Protein AF-A0A7S0RE75-F1 (afdb_monomer)

Organism: NCBI:txid1034604

Solvent-accessible surface area (backbone atoms only — not comparable to full-atom values): 7573 Å² total; per-residue (Å²): 109,71,69,57,51,54,53,49,60,73,70,51,58,96,34,49,44,81,40,66,65,45,18,66,91,43,74,19,89,44,65,38,53,31,35,32,39,76,61,67,73,78,64,96,68,91,67,86,72,71,51,16,39,35,36,39,79,38,54,66,70,59,58,54,71,58,62,54,46,28,68,34,86,86,22,48,43,51,60,45,67,53,72,39,38,35,42,42,29,40,26,58,66,92,65,56,77,72,81,80,64,81,44,72,90,56,89,53,44,46,35,40,37,29,35,34,81,93,69,74,44,67,52,77,46,70,64,54,72,119

Secondary structure (DSSP, 8-state):
-HHHHHHHHHHS-TT-EEEEEESGGGT-SS-EEEEEE--S---SS-S----EEEEEEEETTTTHHHHHHHTSTTSTTTTS-EEEEEEEEEE-TTT-PPS-----S-SSEEEEEEEEGGGTEEEEEEPPP-

Mean predicted aligned error: 7.27 Å

Structure (mmCIF, N/CA/C/O backbone):
data_AF-A0A7S0RE75-F1
#
_entry.id   AF-A0A7S0RE75-F1
#
loop_
_atom_site.group_PDB
_atom_site.id
_atom_site.type_symbol
_atom_site.label_atom_id
_atom_site.label_alt_id
_atom_site.label_comp_id
_atom_site.label_asym_id
_atom_site.label_entity_id
_atom_site.label_seq_id
_atom_site.pdbx_PDB_ins_code
_atom_site.Cartn_x
_atom_site.Cartn_y
_atom_site.Cartn_z
_atom_site.occupancy
_atom_site.B_iso_or_equiv
_atom_site.auth_seq_id
_atom_site.auth_comp_id
_atom_site.auth_asym_id
_atom_site.auth_atom_id
_atom_site.pdbx_PDB_model_num
ATOM 1 N N . GLN A 1 1 ? 9.877 1.867 1.442 1.00 81.00 1 GLN A N 1
ATOM 2 C CA . GLN A 1 1 ? 9.012 2.100 2.621 1.00 81.00 1 GLN A CA 1
ATOM 3 C C . GLN A 1 1 ? 9.141 3.521 3.193 1.00 81.00 1 GLN A C 1
ATOM 5 O O . GLN A 1 1 ? 8.146 4.230 3.178 1.00 81.00 1 GLN A O 1
ATOM 10 N N . MET A 1 2 ? 10.322 4.007 3.615 1.00 88.62 2 MET A N 1
ATOM 11 C CA . MET A 1 2 ? 10.452 5.344 4.250 1.00 88.62 2 MET A CA 1
ATOM 12 C C . MET A 1 2 ? 10.002 6.535 3.377 1.00 88.62 2 MET A C 1
ATOM 14 O O . MET A 1 2 ? 9.344 7.448 3.867 1.00 88.62 2 MET A O 1
ATOM 18 N N . GLU A 1 3 ? 10.308 6.532 2.078 1.00 89.94 3 GLU A N 1
ATOM 19 C CA . GLU A 1 3 ? 9.883 7.625 1.183 1.00 89.94 3 GLU A CA 1
ATOM 20 C C . GLU A 1 3 ? 8.373 7.623 0.920 1.00 89.94 3 GLU A C 1
ATOM 22 O O . GLU A 1 3 ? 7.763 8.685 0.790 1.00 89.94 3 GLU A O 1
ATOM 27 N N . TRP A 1 4 ? 7.745 6.444 0.934 1.00 91.94 4 TRP A N 1
ATOM 28 C CA . TRP A 1 4 ? 6.289 6.345 0.878 1.00 91.94 4 TRP A CA 1
ATOM 29 C C . TRP A 1 4 ? 5.665 6.954 2.137 1.00 91.94 4 TRP A C 1
ATOM 31 O O . TRP A 1 4 ? 4.766 7.779 2.019 1.00 91.94 4 TRP A O 1
ATOM 41 N N . TYR A 1 5 ? 6.203 6.639 3.323 1.00 92.00 5 TYR A N 1
ATOM 42 C CA . TYR A 1 5 ? 5.748 7.224 4.588 1.00 92.00 5 TYR A CA 1
ATOM 43 C C . TYR A 1 5 ? 5.824 8.754 4.567 1.00 92.00 5 TYR A C 1
ATOM 45 O O . TYR A 1 5 ? 4.835 9.416 4.870 1.00 92.00 5 TYR A O 1
ATOM 53 N N . LYS A 1 6 ? 6.968 9.327 4.166 1.00 92.12 6 LYS A N 1
ATOM 54 C CA . LYS A 1 6 ? 7.139 10.788 4.071 1.00 92.12 6 LYS A CA 1
ATOM 55 C C . LYS A 1 6 ? 6.145 11.414 3.094 1.00 92.12 6 LYS A C 1
ATOM 57 O O . LYS A 1 6 ? 5.532 12.429 3.413 1.00 92.12 6 LYS A O 1
ATOM 62 N N . SER A 1 7 ? 5.967 10.790 1.931 1.00 90.62 7 SER A N 1
ATOM 63 C CA . SER A 1 7 ? 5.033 11.262 0.906 1.00 90.62 7 SER A CA 1
ATOM 64 C C . SER A 1 7 ? 3.591 11.229 1.414 1.00 90.62 7 SER A C 1
ATOM 66 O O . SER A 1 7 ? 2.894 12.238 1.346 1.00 90.62 7 SER A O 1
ATOM 68 N N . ALA A 1 8 ? 3.165 10.111 2.007 1.00 90.75 8 ALA A N 1
ATOM 69 C CA . ALA A 1 8 ? 1.840 9.969 2.601 1.00 90.75 8 ALA A CA 1
ATOM 70 C C . ALA A 1 8 ? 1.624 10.976 3.741 1.00 90.75 8 ALA A C 1
ATOM 72 O O . ALA A 1 8 ? 0.627 11.692 3.745 1.00 90.75 8 ALA A O 1
ATOM 73 N N . ALA A 1 9 ? 2.583 11.107 4.660 1.00 89.94 9 ALA A N 1
ATOM 74 C CA . ALA A 1 9 ? 2.509 12.051 5.773 1.00 89.94 9 ALA A CA 1
ATOM 75 C C . ALA A 1 9 ? 2.427 13.515 5.309 1.00 89.94 9 ALA A C 1
ATOM 77 O O . ALA A 1 9 ? 1.781 14.320 5.969 1.00 89.94 9 ALA A O 1
ATOM 78 N N . SER A 1 10 ? 3.046 13.862 4.173 1.00 90.56 10 SER A N 1
ATOM 79 C CA . SER A 1 10 ? 2.957 15.212 3.598 1.00 90.56 10 SER A CA 1
ATOM 80 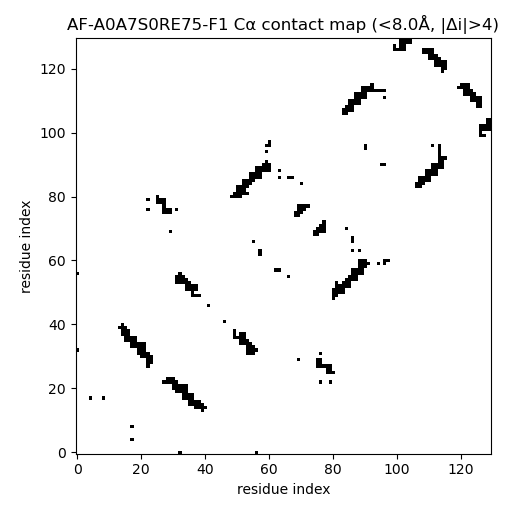C C . SER A 1 10 ? 1.592 15.535 2.982 1.00 90.56 10 SER A C 1
ATOM 82 O O . SER A 1 10 ? 1.246 16.706 2.837 1.00 90.56 10 SER A O 1
ATOM 84 N N . PHE A 1 11 ? 0.827 14.507 2.607 1.00 88.69 11 PHE A N 1
ATOM 85 C CA . PHE A 1 11 ? -0.457 14.651 1.925 1.00 88.69 11 PHE A CA 1
ATOM 86 C C . PHE A 1 11 ? -1.652 14.508 2.872 1.00 88.69 11 PHE A C 1
ATOM 88 O O . PHE A 1 11 ? -2.687 15.148 2.682 1.00 88.69 11 PHE A O 1
ATOM 95 N N . LEU A 1 12 ? -1.531 13.648 3.882 1.00 85.44 12 LEU A N 1
ATOM 96 C CA . LEU A 1 12 ? -2.611 13.385 4.820 1.00 85.44 12 LEU A CA 1
ATOM 97 C C . LEU A 1 12 ? -2.879 14.600 5.721 1.00 85.44 12 LEU A C 1
ATOM 99 O O . LEU A 1 12 ? -1.971 15.304 6.157 1.00 85.44 12 LEU A O 1
ATOM 103 N N . HIS A 1 13 ? -4.159 14.839 6.005 1.00 73.06 13 HIS A N 1
ATOM 104 C CA . HIS A 1 13 ? -4.612 15.930 6.870 1.00 73.06 13 HIS A CA 1
ATOM 105 C C . HIS A 1 13 ? -4.064 15.781 8.302 1.00 73.06 13 HIS A C 1
ATOM 107 O O . HIS A 1 13 ? -3.764 14.672 8.742 1.00 73.06 13 HIS A O 1
ATOM 113 N N . THR A 1 14 ? -4.024 16.876 9.070 1.00 67.50 14 THR A N 1
ATOM 114 C CA . THR A 1 14 ? -3.452 16.951 10.435 1.00 67.50 14 THR A CA 1
ATOM 115 C C . THR A 1 14 ? -4.033 15.965 11.457 1.00 67.50 14 THR A C 1
ATOM 117 O O . THR A 1 14 ? -3.437 15.771 12.511 1.00 67.50 14 THR A O 1
ATOM 120 N N . GLY A 1 15 ? -5.169 15.330 11.162 1.00 74.56 15 GLY A N 1
ATOM 121 C CA . GLY A 1 15 ? -5.795 14.322 12.016 1.00 74.56 15 GLY A CA 1
ATOM 122 C C . GLY A 1 15 ? -5.479 12.865 11.669 1.00 74.56 15 GLY A C 1
ATOM 123 O O . GLY A 1 15 ? -5.897 11.974 12.401 1.00 74.56 15 GLY A O 1
ATOM 124 N N . ALA A 1 16 ? -4.777 12.584 10.571 1.00 84.94 16 ALA A N 1
ATOM 125 C CA . ALA A 1 16 ? -4.439 11.210 10.218 1.00 84.94 16 ALA A CA 1
ATOM 126 C C . ALA A 1 16 ? -3.181 10.735 10.959 1.00 84.94 16 ALA A C 1
ATOM 128 O O . ALA A 1 16 ? -2.235 11.497 11.163 1.00 84.94 16 ALA A O 1
ATOM 129 N N . ARG A 1 17 ? -3.132 9.450 11.320 1.00 88.06 17 ARG A N 1
ATOM 130 C CA . ARG A 1 17 ? -1.949 8.823 11.932 1.00 88.06 17 ARG A CA 1
ATOM 131 C C . ARG A 1 17 ? -1.518 7.624 11.112 1.00 88.06 17 ARG A C 1
ATOM 133 O O . ARG A 1 17 ? -2.315 6.714 10.912 1.00 88.06 17 ARG A O 1
ATOM 140 N N . ILE A 1 18 ? -0.260 7.607 10.682 1.00 90.56 18 ILE A N 1
ATOM 141 C CA . ILE A 1 18 ? 0.339 6.464 9.991 1.00 90.56 18 ILE A CA 1
ATOM 142 C C . ILE A 1 18 ? 1.099 5.625 11.019 1.00 90.56 18 ILE A C 1
ATOM 144 O O . ILE A 1 18 ? 2.015 6.123 11.672 1.00 90.56 18 ILE A O 1
ATOM 148 N N . ALA A 1 19 ? 0.732 4.356 11.146 1.00 90.25 19 ALA A N 1
ATOM 149 C CA . ALA A 1 19 ? 1.391 3.381 11.998 1.00 90.25 19 ALA A CA 1
ATOM 150 C C . ALA A 1 19 ? 2.089 2.326 11.118 1.00 90.25 19 ALA A C 1
ATOM 152 O O . ALA A 1 19 ? 1.397 1.566 10.434 1.00 90.25 19 ALA A O 1
ATOM 153 N N . PRO A 1 20 ? 3.433 2.293 11.089 1.00 91.50 20 PRO A N 1
ATOM 154 C CA . PRO A 1 20 ? 4.171 1.272 10.357 1.00 91.50 20 PRO A CA 1
ATOM 155 C C . PRO A 1 20 ? 4.178 -0.070 11.102 1.00 91.50 20 PRO A C 1
ATOM 157 O O . PRO A 1 20 ? 4.085 -0.096 12.331 1.00 91.50 20 PRO A O 1
ATOM 160 N N . ASP A 1 21 ? 4.336 -1.167 10.359 1.00 88.06 21 ASP A N 1
ATOM 161 C CA . ASP A 1 21 ? 4.587 -2.520 10.883 1.00 88.06 21 ASP A CA 1
ATOM 162 C C . ASP A 1 21 ? 3.555 -3.020 11.907 1.00 88.06 21 ASP A C 1
ATOM 164 O O . ASP A 1 21 ? 3.878 -3.714 12.882 1.00 88.06 21 ASP A O 1
ATOM 168 N N . VAL A 1 22 ? 2.283 -2.675 11.705 1.00 82.81 22 VAL A N 1
ATOM 169 C CA . VAL A 1 22 ? 1.224 -3.061 1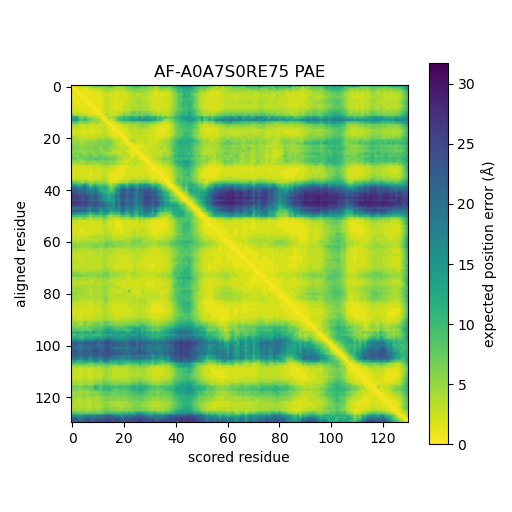2.638 1.00 82.81 22 VAL A CA 1
ATOM 170 C C . VAL A 1 22 ? 0.577 -4.385 12.250 1.00 82.81 22 VAL A C 1
ATOM 172 O O . VAL A 1 22 ? 0.337 -4.706 11.091 1.00 82.81 22 VAL A O 1
ATOM 175 N N . GLY A 1 23 ? 0.277 -5.186 13.260 1.00 82.06 23 GLY A N 1
ATOM 176 C CA . GLY A 1 23 ? -0.392 -6.470 13.084 1.00 82.06 23 GLY A CA 1
ATOM 177 C C . GLY A 1 23 ? -0.606 -7.140 14.425 1.00 82.06 23 GLY A C 1
ATOM 178 O O . GLY A 1 23 ? -1.744 -7.331 14.843 1.00 82.06 23 GLY A O 1
ATOM 179 N N . ALA A 1 24 ? 0.478 -7.322 15.181 1.00 83.81 24 ALA A N 1
ATOM 180 C CA . ALA A 1 24 ? 0.425 -7.867 16.538 1.00 83.81 24 ALA A CA 1
ATOM 181 C C . ALA A 1 24 ? -0.481 -7.050 17.482 1.00 83.81 24 ALA A C 1
ATOM 183 O O . ALA A 1 24 ? -1.206 -7.626 18.287 1.00 83.81 24 ALA A O 1
ATOM 184 N N . VAL A 1 25 ? -0.500 -5.717 17.337 1.00 81.94 25 VAL A N 1
ATOM 185 C CA . VAL A 1 25 ? -1.378 -4.810 18.109 1.00 81.94 25 VAL A CA 1
ATOM 186 C C . VAL A 1 25 ? -2.866 -5.117 17.889 1.00 81.94 25 VAL A C 1
ATOM 188 O O . VAL A 1 25 ? -3.678 -4.917 18.784 1.00 81.94 25 VAL A O 1
ATOM 191 N N . PHE A 1 26 ? -3.217 -5.652 16.720 1.00 82.19 26 PHE A N 1
ATOM 192 C CA . PHE A 1 26 ? -4.577 -6.034 16.343 1.00 82.19 26 PHE A CA 1
ATOM 193 C C . PHE A 1 26 ? -4.795 -7.558 16.380 1.00 82.19 26 PHE A C 1
ATOM 195 O O . PHE A 1 26 ? -5.729 -8.070 15.766 1.00 82.19 26 PHE A O 1
ATOM 202 N N . GLY A 1 27 ? -3.900 -8.312 17.028 1.00 82.00 27 GLY A N 1
ATOM 203 C CA . GLY A 1 27 ? -3.974 -9.776 17.084 1.00 82.00 27 GLY A CA 1
ATOM 204 C C . GLY A 1 27 ? -3.783 -10.485 15.736 1.00 82.00 27 GLY A C 1
ATOM 205 O O . GLY A 1 27 ? -4.087 -11.670 15.629 1.00 82.00 27 GLY A O 1
ATOM 206 N N . SER A 1 28 ? -3.2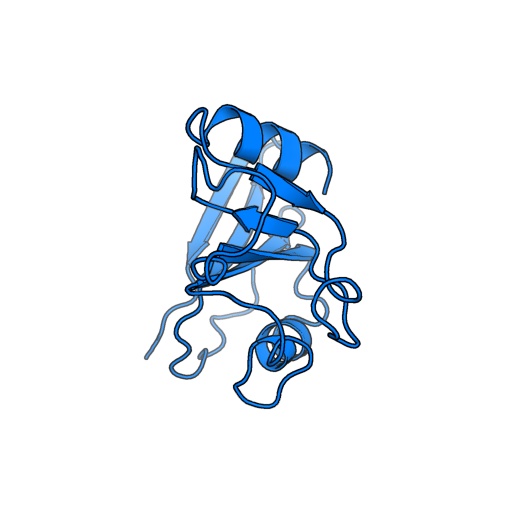90 -9.782 14.712 1.00 86.19 28 SER A N 1
ATOM 207 C CA . SER A 1 28 ? -2.955 -10.361 13.410 1.00 86.19 28 SER A CA 1
ATOM 208 C C . SER A 1 28 ? -1.613 -11.091 13.478 1.00 86.19 28 SER A C 1
ATOM 210 O O . SER A 1 28 ? -0.680 -10.661 14.161 1.00 86.19 28 SER A O 1
ATOM 212 N N . SER A 1 29 ? -1.515 -12.203 12.744 1.00 85.94 29 SER A N 1
ATOM 213 C CA . SER A 1 29 ? -0.273 -12.974 12.584 1.00 85.94 29 SER A CA 1
ATOM 214 C C . SER A 1 29 ? 0.653 -12.411 11.500 1.00 85.94 29 SER A C 1
ATOM 216 O O . SER A 1 29 ? 1.815 -12.810 11.418 1.00 85.94 29 SER A O 1
ATOM 218 N N . GLY A 1 30 ? 0.156 -11.494 10.664 1.00 85.94 30 GLY A N 1
ATOM 219 C CA . GLY A 1 30 ? 0.952 -10.763 9.682 1.00 85.94 30 GLY A CA 1
ATOM 220 C C . GLY A 1 30 ? 1.375 -9.385 10.193 1.00 85.94 30 GLY A C 1
ATOM 221 O O . GLY A 1 30 ? 0.956 -8.946 11.262 1.00 85.94 30 GLY A O 1
ATOM 222 N N . ARG A 1 31 ? 2.193 -8.685 9.406 1.00 89.56 31 ARG A N 1
ATOM 223 C CA . ARG A 1 31 ? 2.547 -7.278 9.626 1.00 89.56 31 ARG A CA 1
ATOM 224 C C . ARG A 1 31 ? 2.223 -6.520 8.356 1.00 89.56 31 ARG A C 1
ATOM 226 O O . ARG A 1 31 ? 2.828 -6.816 7.333 1.00 89.56 31 ARG A O 1
ATOM 233 N N . VAL A 1 32 ? 1.271 -5.597 8.437 1.00 92.44 32 VAL A N 1
ATOM 234 C CA . VAL A 1 32 ? 1.029 -4.678 7.329 1.00 92.44 32 VAL A CA 1
ATOM 235 C C . VAL A 1 32 ? 2.121 -3.617 7.337 1.00 92.44 32 VAL A C 1
ATOM 237 O O . VAL A 1 32 ? 2.493 -3.138 8.412 1.00 92.44 32 VAL A O 1
ATOM 240 N N . ASP A 1 33 ? 2.595 -3.219 6.160 1.00 94.75 33 ASP A N 1
ATOM 241 C CA . ASP A 1 33 ? 3.606 -2.165 6.055 1.00 94.75 33 ASP A CA 1
ATOM 242 C C . ASP A 1 33 ? 3.123 -0.861 6.696 1.00 94.75 33 ASP A C 1
ATOM 244 O O . ASP A 1 33 ? 3.851 -0.251 7.479 1.00 94.75 33 ASP A O 1
ATOM 248 N N . PHE A 1 34 ? 1.883 -0.447 6.404 1.00 94.69 34 PHE A N 1
ATOM 249 C CA . PHE A 1 34 ? 1.283 0.743 7.002 1.00 94.69 34 PHE A CA 1
ATOM 250 C C . PHE A 1 34 ? -0.207 0.575 7.277 1.00 94.69 34 PHE A C 1
ATOM 252 O O . PHE A 1 34 ? -0.975 0.120 6.432 1.00 94.69 34 PHE A O 1
ATOM 259 N N . TRP A 1 35 ? -0.637 1.041 8.444 1.00 93.25 35 TRP A N 1
ATOM 260 C CA . TRP A 1 35 ? -2.040 1.275 8.757 1.00 93.25 35 TRP A CA 1
ATOM 261 C C . TRP A 1 35 ? -2.259 2.756 9.043 1.00 93.25 35 TRP A C 1
ATOM 263 O O . TRP A 1 35 ? -1.463 3.390 9.733 1.00 93.25 35 TRP A O 1
ATOM 273 N N . ILE A 1 36 ? -3.333 3.317 8.508 1.00 91.00 36 ILE A N 1
ATOM 274 C CA . ILE A 1 36 ? -3.640 4.739 8.581 1.00 91.00 36 ILE A CA 1
ATOM 275 C C . ILE A 1 36 ? -4.949 4.909 9.343 1.00 91.00 36 ILE A C 1
ATOM 277 O O . ILE A 1 36 ? -6.014 4.527 8.855 1.00 91.00 36 ILE A O 1
ATOM 281 N N . SER A 1 37 ? -4.875 5.531 10.518 1.00 87.69 37 SER A N 1
ATOM 282 C CA . SER A 1 37 ? -6.060 6.054 11.196 1.00 87.69 37 SER A CA 1
ATOM 283 C C . SER A 1 37 ? -6.468 7.367 10.548 1.00 87.69 37 SER A C 1
ATOM 285 O O . SER A 1 37 ? -5.625 8.245 10.366 1.00 87.69 37 SER A O 1
ATOM 287 N N . LEU A 1 38 ? -7.757 7.526 10.251 1.00 78.62 38 LEU A N 1
ATOM 288 C CA . LEU A 1 38 ? -8.320 8.762 9.699 1.00 78.62 38 LEU A CA 1
ATOM 289 C C . LEU A 1 38 ? -9.004 9.642 10.753 1.00 78.62 38 LEU A C 1
ATOM 291 O O . LEU A 1 38 ? -9.648 10.626 10.393 1.00 78.62 38 LEU A O 1
ATOM 295 N N . GLN A 1 39 ? -8.910 9.293 12.039 1.00 72.06 39 GLN A N 1
ATOM 296 C CA . GLN A 1 39 ? -9.580 10.039 13.101 1.00 72.06 39 GLN A CA 1
ATOM 297 C C . GLN A 1 39 ? -8.649 11.045 13.792 1.00 72.06 39 GLN A C 1
ATOM 299 O O . GLN A 1 39 ? -7.661 10.622 14.398 1.00 72.06 39 GLN A O 1
ATOM 304 N N . PRO A 1 40 ? -9.006 12.345 13.788 1.00 56.66 40 PRO A N 1
ATOM 305 C CA . PRO A 1 40 ? -8.224 13.389 14.443 1.00 56.66 40 PRO A CA 1
ATOM 306 C C . PRO A 1 40 ? -8.141 13.246 15.968 1.00 56.66 40 PRO A C 1
ATOM 308 O O . PRO A 1 40 ? -7.088 13.514 16.542 1.00 56.66 40 PRO A O 1
ATOM 311 N N . GLU A 1 41 ? -9.227 12.820 16.628 1.00 53.31 41 GLU A N 1
ATOM 312 C CA . GLU A 1 41 ? -9.410 13.011 18.078 1.00 53.31 41 GLU A CA 1
ATOM 313 C C . GLU A 1 41 ? -10.217 11.892 18.758 1.00 53.31 41 GLU A C 1
ATOM 315 O O . GLU A 1 41 ? -11.124 12.144 19.548 1.00 53.31 41 GLU A O 1
ATOM 320 N N . ALA A 1 4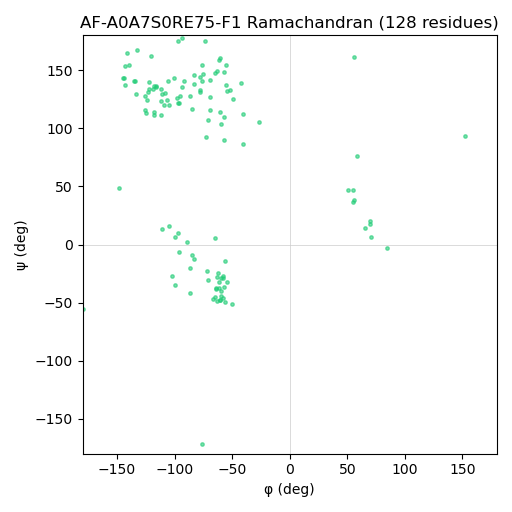2 ? -9.881 10.625 18.502 1.00 51.09 42 ALA A N 1
ATOM 321 C CA . ALA A 1 42 ? -10.164 9.618 19.521 1.00 51.09 42 ALA A CA 1
ATOM 322 C C . ALA A 1 42 ? -9.149 9.840 20.650 1.00 51.09 42 ALA A C 1
ATOM 324 O O . ALA A 1 42 ? -8.007 9.373 20.574 1.00 51.09 42 ALA A O 1
ATOM 325 N N . GLU A 1 43 ? -9.538 10.635 21.652 1.00 46.03 43 GLU A N 1
ATOM 326 C CA . GLU A 1 43 ? -8.857 10.670 22.943 1.00 46.03 43 GLU A CA 1
ATOM 327 C C . GLU A 1 43 ? -8.533 9.238 23.370 1.00 46.03 43 GLU A C 1
ATOM 329 O O . GLU A 1 43 ? -9.307 8.303 23.156 1.00 46.03 43 GLU A O 1
ATOM 334 N N . ALA A 1 44 ? -7.332 9.066 23.914 1.00 51.28 44 ALA A N 1
ATOM 335 C CA . ALA A 1 44 ? -6.787 7.787 24.323 1.00 51.28 44 ALA A CA 1
ATOM 336 C C . ALA A 1 44 ? -7.710 7.095 25.341 1.00 51.28 44 ALA A C 1
ATOM 338 O O . ALA A 1 44 ? -7.575 7.283 26.546 1.00 51.28 44 ALA A O 1
ATOM 339 N N . GLY A 1 45 ? -8.648 6.288 24.851 1.00 49.41 45 GLY A N 1
ATOM 340 C CA . GLY A 1 45 ? -9.573 5.546 25.693 1.00 49.41 45 GLY A CA 1
ATOM 341 C C . GLY A 1 45 ? -10.898 5.251 25.004 1.00 49.41 45 GLY A C 1
ATOM 342 O O . GLY A 1 45 ? -11.841 6.015 25.127 1.00 49.41 45 GLY A O 1
ATOM 343 N N . LEU A 1 46 ? -10.981 4.077 24.374 1.00 48.22 46 LEU A N 1
ATOM 344 C CA . LEU A 1 46 ? -12.233 3.339 24.152 1.00 48.22 46 LEU A CA 1
ATOM 345 C C . LEU A 1 46 ? -13.333 4.080 23.363 1.00 48.22 46 LEU A C 1
ATOM 347 O O . LEU A 1 46 ? -14.382 4.428 23.892 1.00 48.22 46 LEU A O 1
ATOM 351 N N . ALA A 1 47 ? -13.155 4.168 22.050 1.00 43.19 47 ALA A N 1
ATOM 352 C CA . ALA A 1 47 ? -14.266 4.123 21.102 1.00 43.19 47 ALA A CA 1
ATOM 353 C C . ALA A 1 47 ? -13.844 3.180 19.974 1.00 43.19 47 ALA A C 1
ATOM 355 O O . ALA A 1 47 ? -12.660 3.161 19.634 1.00 43.19 47 ALA A O 1
ATOM 356 N N . GLU A 1 48 ? -14.759 2.349 19.465 1.00 52.06 48 GLU A N 1
ATOM 357 C CA . GLU A 1 48 ? -14.496 1.410 18.366 1.00 52.06 48 GLU A CA 1
ATOM 358 C C . GLU A 1 48 ? -13.619 2.088 17.310 1.00 52.06 48 GLU A C 1
ATOM 360 O O . GLU A 1 48 ? -14.032 3.084 16.713 1.00 52.06 48 GLU A O 1
ATOM 365 N N . ALA A 1 49 ? -12.375 1.620 17.156 1.00 56.00 49 ALA A N 1
ATOM 366 C CA . ALA A 1 49 ? -11.429 2.239 16.242 1.00 56.00 49 ALA A CA 1
ATOM 367 C C . ALA A 1 49 ? -12.070 2.224 14.857 1.00 56.00 49 ALA A C 1
ATOM 369 O O . ALA A 1 49 ? -12.260 1.148 14.282 1.00 56.00 49 ALA A O 1
ATOM 370 N N . ALA A 1 50 ? -12.462 3.399 14.353 1.00 61.81 50 ALA A N 1
ATOM 371 C CA . ALA A 1 50 ? -13.080 3.459 13.044 1.00 61.81 50 ALA A CA 1
ATOM 372 C C . ALA A 1 50 ? -12.130 2.801 12.040 1.00 61.81 50 ALA A C 1
ATOM 374 O O . ALA A 1 50 ? -10.911 2.998 12.120 1.00 61.81 50 ALA A O 1
ATOM 375 N N . PRO A 1 51 ? -12.671 1.986 11.128 1.00 73.50 51 PRO A N 1
ATOM 376 C CA . PRO A 1 51 ? -11.857 1.143 10.279 1.00 73.50 51 PRO A CA 1
ATOM 377 C C . PRO A 1 51 ? -10.925 2.010 9.419 1.00 73.50 51 PRO A C 1
ATOM 379 O O . PRO A 1 51 ? -11.379 2.790 8.579 1.00 73.50 51 PRO A O 1
ATOM 382 N N . GLY A 1 52 ? -9.617 1.889 9.664 1.00 86.81 52 GLY A N 1
ATOM 383 C CA . GLY A 1 52 ? -8.571 2.666 8.996 1.00 86.81 52 GLY A CA 1
ATOM 384 C C . GLY A 1 52 ? -8.289 2.186 7.574 1.00 86.81 52 GLY A C 1
ATOM 385 O O . GLY A 1 52 ? -8.998 1.335 7.034 1.00 86.81 52 GLY A O 1
ATOM 386 N N . TRP A 1 53 ? -7.237 2.713 6.956 1.00 91.56 53 TRP A N 1
ATOM 387 C CA . TRP A 1 53 ? -6.721 2.183 5.691 1.00 91.56 53 TRP A CA 1
ATOM 388 C C . TRP A 1 53 ? -5.497 1.316 5.934 1.00 91.56 53 TRP A C 1
ATOM 390 O O . TRP A 1 53 ? -4.675 1.636 6.784 1.00 91.56 53 TRP A O 1
ATOM 400 N N . ALA A 1 54 ? -5.355 0.240 5.172 1.00 93.12 54 ALA A N 1
ATOM 401 C CA . ALA A 1 54 ? -4.196 -0.641 5.238 1.00 93.12 54 ALA A CA 1
ATOM 402 C C . ALA A 1 54 ? -3.423 -0.608 3.912 1.00 93.12 54 ALA A C 1
ATOM 404 O O . ALA A 1 54 ? -4.030 -0.621 2.845 1.00 93.12 54 ALA A O 1
ATOM 405 N N . VAL A 1 55 ? -2.094 -0.534 3.953 1.00 95.25 55 VAL A N 1
ATOM 406 C CA . VAL A 1 55 ? -1.256 -0.421 2.754 1.00 95.25 55 VAL A CA 1
ATOM 407 C C . VAL A 1 55 ? -0.092 -1.397 2.822 1.00 95.25 55 VAL A C 1
ATOM 409 O O . VAL A 1 55 ? 0.645 -1.409 3.801 1.00 95.25 55 VAL A O 1
ATOM 412 N N . GLU A 1 56 ? 0.080 -2.171 1.757 1.00 95.62 56 GLU A N 1
ATOM 413 C CA . GLU A 1 56 ? 1.207 -3.074 1.509 1.00 95.62 56 GLU A CA 1
ATOM 414 C C . GLU A 1 56 ? 2.041 -2.542 0.346 1.00 95.62 56 GLU A C 1
ATOM 416 O O . GLU A 1 56 ? 1.480 -2.159 -0.686 1.00 95.62 56 GLU A O 1
ATOM 421 N N . LEU A 1 57 ? 3.365 -2.520 0.491 1.00 95.50 57 LEU A N 1
ATOM 422 C CA . LEU A 1 57 ? 4.279 -2.118 -0.569 1.00 95.50 57 LEU A CA 1
ATOM 423 C C . LEU A 1 57 ? 5.030 -3.336 -1.100 1.00 95.50 57 LEU A C 1
ATOM 425 O O . LEU A 1 57 ? 5.627 -4.100 -0.348 1.00 95.50 57 LEU A O 1
ATOM 429 N N . LEU A 1 58 ? 5.046 -3.479 -2.418 1.00 93.88 58 LEU A N 1
ATOM 430 C CA . LEU A 1 58 ? 5.746 -4.551 -3.112 1.00 93.88 58 LEU A CA 1
ATOM 431 C C . LEU A 1 58 ? 6.789 -3.988 -4.064 1.00 93.88 58 LEU A C 1
ATOM 433 O O . LEU A 1 58 ? 6.760 -2.814 -4.442 1.00 93.88 58 LEU A O 1
ATOM 437 N N . CYS A 1 59 ? 7.716 -4.855 -4.449 1.00 92.50 59 CYS A N 1
ATOM 438 C CA . CYS A 1 59 ? 8.675 -4.575 -5.495 1.00 92.50 59 CYS A CA 1
ATOM 439 C C . CYS A 1 59 ? 8.551 -5.652 -6.562 1.00 92.50 59 CYS A C 1
ATOM 441 O O . CYS A 1 59 ? 8.644 -6.844 -6.266 1.00 92.50 59 CYS A O 1
ATOM 443 N N . ASN A 1 60 ? 8.470 -5.229 -7.820 1.00 90.56 60 ASN A N 1
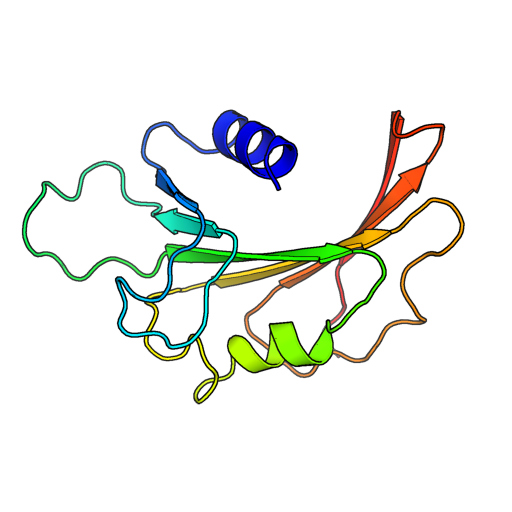ATOM 444 C CA . ASN A 1 60 ? 8.639 -6.102 -8.966 1.00 90.56 60 ASN A CA 1
ATOM 445 C C . ASN A 1 60 ? 7.676 -7.313 -8.964 1.00 90.56 60 ASN A C 1
ATOM 447 O O . ASN A 1 60 ? 8.064 -8.409 -9.386 1.00 90.56 60 ASN A O 1
ATOM 451 N N . GLY A 1 61 ? 6.423 -7.141 -8.548 1.00 87.94 61 GLY A N 1
ATOM 452 C CA . GLY A 1 61 ? 5.409 -8.198 -8.650 1.00 87.94 61 GLY A CA 1
ATOM 453 C C . GLY A 1 61 ? 5.608 -9.370 -7.700 1.00 87.94 61 GLY A C 1
ATOM 454 O O . GLY A 1 61 ? 4.901 -10.372 -7.806 1.00 87.94 61 GLY A O 1
ATOM 455 N N . GLU A 1 62 ? 6.572 -9.287 -6.785 1.00 88.69 62 GLU A N 1
ATOM 456 C CA . GLU A 1 62 ? 6.874 -10.385 -5.880 1.00 88.69 62 GLU A CA 1
ATOM 457 C C . GLU A 1 62 ? 5.729 -10.574 -4.880 1.00 88.69 62 GLU A C 1
ATOM 459 O O . GLU A 1 62 ? 5.426 -9.695 -4.080 1.00 88.69 62 GLU A O 1
ATOM 464 N N . GLY A 1 63 ? 5.063 -11.730 -4.943 1.00 87.50 63 GLY A N 1
ATOM 465 C CA . GLY A 1 63 ? 4.051 -12.108 -3.957 1.00 87.50 63 GLY A CA 1
ATOM 466 C C . GLY A 1 63 ? 2.746 -11.305 -4.006 1.00 87.50 63 GLY A C 1
ATOM 467 O O . GLY A 1 63 ? 2.007 -11.334 -3.024 1.00 87.50 63 GLY A O 1
ATOM 468 N N . VAL A 1 64 ? 2.413 -10.635 -5.120 1.00 88.75 64 VAL A N 1
ATOM 469 C CA . VAL A 1 64 ? 1.180 -9.821 -5.252 1.00 88.75 64 VAL A CA 1
ATOM 470 C C . VAL A 1 64 ? -0.068 -10.595 -4.822 1.00 88.75 64 VAL A C 1
ATOM 472 O O . VAL A 1 64 ? -0.810 -10.136 -3.953 1.00 88.75 64 VAL A O 1
ATOM 475 N N . ALA A 1 65 ? -0.268 -11.802 -5.360 1.00 86.94 65 ALA A N 1
ATOM 476 C CA . ALA A 1 65 ? -1.411 -12.645 -5.011 1.00 86.94 65 ALA A CA 1
ATOM 477 C C . ALA A 1 65 ? -1.436 -13.026 -3.518 1.00 86.94 65 ALA A C 1
ATOM 479 O O . ALA A 1 65 ? -2.503 -13.043 -2.905 1.00 86.94 65 ALA A O 1
ATOM 480 N N . GLU A 1 66 ? -0.273 -13.286 -2.907 1.00 90.50 66 GLU A N 1
ATOM 481 C CA . GLU A 1 66 ? -0.192 -13.588 -1.474 1.00 90.50 66 GLU A CA 1
ATOM 482 C C . GLU A 1 66 ? -0.583 -12.367 -0.635 1.00 90.50 66 GLU A C 1
ATOM 484 O O . GLU A 1 66 ? -1.381 -12.494 0.291 1.00 90.50 66 GLU A O 1
ATOM 489 N N . HIS A 1 67 ? -0.051 -11.185 -0.954 1.00 91.81 67 HIS A N 1
ATOM 490 C CA . HIS A 1 67 ? -0.348 -9.958 -0.211 1.00 91.81 67 HIS A CA 1
ATOM 491 C C . HIS A 1 67 ? -1.821 -9.567 -0.334 1.00 91.81 67 HIS A C 1
ATOM 493 O O . HIS A 1 67 ? -2.437 -9.196 0.662 1.00 91.81 67 HIS A O 1
ATOM 499 N N . ILE A 1 68 ? -2.418 -9.749 -1.512 1.00 89.81 68 ILE A N 1
ATOM 500 C CA . ILE A 1 68 ? -3.862 -9.597 -1.706 1.00 89.81 68 ILE A CA 1
ATOM 501 C C . ILE A 1 68 ? -4.641 -10.591 -0.831 1.00 89.81 68 ILE A C 1
ATOM 503 O O . ILE A 1 68 ? -5.567 -10.196 -0.122 1.00 89.81 68 ILE A O 1
ATOM 507 N N . ALA A 1 69 ? -4.252 -11.870 -0.824 1.00 89.94 69 ALA A N 1
ATOM 508 C CA . ALA A 1 69 ? -4.924 -12.900 -0.033 1.00 89.94 69 ALA A CA 1
ATOM 509 C C . ALA A 1 69 ? -4.858 -12.639 1.483 1.00 89.94 69 ALA A C 1
ATOM 511 O O . ALA A 1 69 ? -5.742 -13.074 2.221 1.00 89.94 69 ALA A O 1
ATOM 512 N N . ARG A 1 70 ? -3.866 -11.884 1.978 1.00 92.25 70 ARG A N 1
ATOM 513 C CA . ARG A 1 70 ? -3.814 -11.477 3.396 1.00 92.25 70 ARG A CA 1
ATOM 514 C C . ARG A 1 70 ? -4.996 -10.593 3.798 1.00 92.25 70 ARG A C 1
ATOM 516 O O . ARG A 1 70 ? -5.393 -10.660 4.959 1.00 92.25 70 ARG A O 1
ATOM 523 N N . PHE A 1 71 ? -5.572 -9.837 2.862 1.00 90.38 71 PHE A N 1
ATOM 524 C CA . PHE A 1 71 ? -6.761 -9.002 3.068 1.00 90.38 71 PHE A CA 1
ATOM 525 C C . PHE A 1 71 ? -8.091 -9.726 2.813 1.00 90.38 71 PHE A C 1
ATOM 527 O O . PHE A 1 71 ? -9.154 -9.111 2.910 1.00 90.38 71 PHE A O 1
ATOM 534 N N . ALA A 1 72 ? -8.068 -11.019 2.475 1.00 88.38 72 ALA A N 1
ATOM 535 C CA . ALA A 1 72 ? -9.289 -11.809 2.389 1.00 88.38 72 ALA A CA 1
ATOM 536 C C . ALA A 1 72 ? -10.013 -11.849 3.748 1.00 88.38 72 ALA A C 1
ATOM 538 O O . ALA A 1 72 ? -9.416 -11.630 4.803 1.00 88.38 72 ALA A O 1
ATOM 539 N N . ARG A 1 73 ? -11.310 -12.173 3.727 1.00 86.81 73 ARG A N 1
ATOM 540 C CA . ARG A 1 73 ? -12.163 -12.234 4.929 1.00 86.81 73 ARG A CA 1
ATOM 541 C C . ARG A 1 73 ? -11.604 -13.155 6.025 1.00 86.81 73 ARG A C 1
ATOM 543 O O . ARG A 1 73 ? -11.833 -12.905 7.201 1.00 86.81 73 ARG A O 1
ATOM 550 N N . ASP A 1 74 ? -10.919 -14.219 5.636 1.00 89.62 74 ASP A N 1
ATOM 551 C CA . ASP A 1 74 ? -10.232 -15.199 6.482 1.00 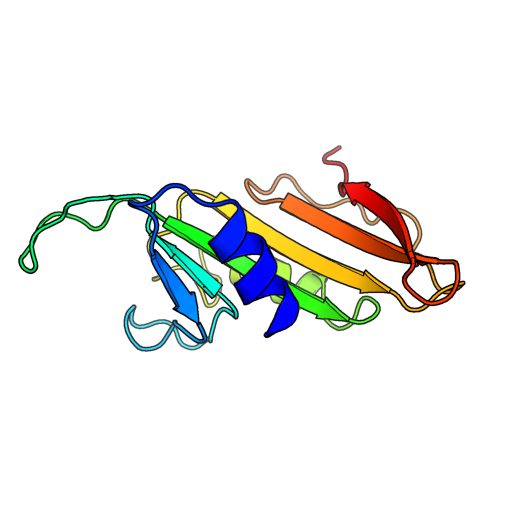89.62 74 ASP A CA 1
ATOM 552 C C . ASP A 1 74 ? -8.699 -15.119 6.346 1.00 89.62 74 ASP A C 1
ATOM 554 O O . ASP A 1 74 ? -7.969 -16.002 6.797 1.00 89.62 74 ASP A O 1
ATOM 558 N N . GLY A 1 75 ? -8.204 -14.045 5.727 1.00 90.69 75 GLY A N 1
ATOM 559 C CA . GLY A 1 75 ? -6.789 -13.774 5.534 1.00 90.69 75 GLY A CA 1
ATOM 560 C C . GLY A 1 75 ? -6.083 -13.344 6.820 1.00 90.69 75 GLY A C 1
ATOM 561 O O . GLY A 1 75 ? -6.688 -13.118 7.870 1.00 90.69 75 GLY A O 1
ATOM 562 N N . ARG A 1 76 ? -4.757 -13.185 6.735 1.00 92.62 76 ARG A N 1
ATOM 563 C CA . ARG A 1 76 ? -3.915 -12.823 7.893 1.00 92.62 76 ARG A CA 1
ATOM 564 C C . ARG A 1 76 ? -4.330 -11.502 8.551 1.00 92.62 76 ARG A C 1
ATOM 566 O O . ARG A 1 76 ? -4.111 -11.349 9.746 1.00 92.62 76 ARG A O 1
ATOM 573 N N . TYR A 1 77 ? -4.934 -10.579 7.801 1.00 91.69 77 TYR A N 1
ATOM 574 C CA . TYR A 1 77 ? -5.378 -9.266 8.277 1.00 91.69 77 TYR A CA 1
ATOM 575 C C . TYR A 1 77 ? -6.859 -9.211 8.664 1.00 91.69 77 TYR A C 1
ATOM 577 O O . TYR A 1 77 ? -7.362 -8.131 8.961 1.00 91.69 77 TYR A O 1
ATOM 585 N N . ALA A 1 78 ? -7.552 -10.352 8.733 1.00 89.06 78 ALA A N 1
ATOM 586 C CA . ALA A 1 78 ? -8.969 -10.416 9.095 1.00 89.06 78 ALA A CA 1
ATOM 587 C C . ALA A 1 78 ? -9.291 -9.808 10.476 1.00 89.06 78 ALA A C 1
ATOM 589 O O . ALA A 1 78 ? -10.392 -9.306 10.684 1.00 89.06 78 ALA A O 1
ATOM 590 N N . SER A 1 79 ? -8.341 -9.828 11.420 1.00 88.56 79 SER A N 1
ATOM 591 C CA . SER A 1 79 ? -8.513 -9.237 12.756 1.00 88.56 79 SER A CA 1
ATOM 592 C C . SER A 1 79 ? -8.203 -7.736 12.819 1.00 88.56 79 SER A C 1
ATOM 594 O O . SER A 1 79 ? -8.435 -7.103 13.848 1.00 88.56 79 SER A O 1
ATOM 596 N N . MET A 1 80 ? -7.652 -7.154 11.749 1.00 87.62 80 MET A N 1
ATOM 597 C CA . MET A 1 80 ? -7.263 -5.746 11.713 1.00 87.62 80 MET A CA 1
ATOM 598 C C . MET A 1 80 ? -8.450 -4.877 11.295 1.00 87.62 80 MET A C 1
ATOM 600 O O . MET A 1 80 ? -9.019 -5.118 10.230 1.00 87.62 80 MET A O 1
ATOM 604 N N . PRO A 1 81 ? -8.805 -3.825 12.051 1.00 86.75 81 PRO A N 1
ATOM 605 C CA . PRO A 1 81 ? -9.889 -2.932 11.664 1.00 86.75 81 PRO A CA 1
ATOM 606 C C . PRO A 1 81 ? -9.465 -2.078 10.461 1.00 86.75 81 PRO A C 1
ATOM 608 O O . PRO A 1 81 ? -8.662 -1.152 10.590 1.00 86.75 81 PRO A O 1
ATOM 611 N N . HIS A 1 82 ? -10.001 -2.374 9.279 1.00 86.38 82 HIS A N 1
ATOM 612 C CA . HIS A 1 82 ? -9.756 -1.591 8.069 1.00 86.38 82 HIS A CA 1
ATOM 613 C C . HIS A 1 82 ? -11.002 -1.518 7.182 1.00 86.38 82 HIS A C 1
ATOM 615 O O . HIS A 1 82 ? -11.783 -2.462 7.106 1.00 86.38 82 HIS A O 1
ATOM 621 N N . SER A 1 83 ? -11.213 -0.364 6.549 1.00 86.94 83 SER A N 1
ATOM 622 C CA . SER A 1 83 ? -12.360 -0.090 5.665 1.00 86.94 83 SER A CA 1
ATOM 623 C C . SER A 1 83 ? -11.963 -0.163 4.202 1.00 86.94 83 SER A C 1
ATOM 625 O O . SER A 1 83 ? -12.795 -0.436 3.342 1.00 86.94 83 SER A O 1
ATOM 627 N N . GLN A 1 84 ? -10.687 0.101 3.929 1.00 89.50 84 GLN A N 1
ATOM 628 C CA . GLN A 1 84 ? -10.071 0.005 2.619 1.00 89.50 84 GLN A CA 1
ATOM 629 C C . GLN A 1 84 ? -8.651 -0.515 2.783 1.00 89.50 84 GLN A C 1
ATOM 631 O O . GLN A 1 84 ? -8.009 -0.316 3.820 1.00 89.50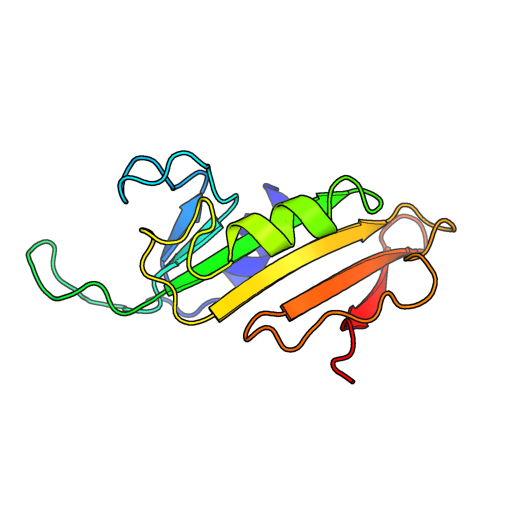 84 GLN A O 1
ATOM 636 N N . TRP A 1 85 ? -8.149 -1.152 1.736 1.00 91.81 85 TRP A N 1
ATOM 637 C CA . TRP A 1 85 ? -6.754 -1.539 1.666 1.00 91.81 85 TRP A CA 1
ATOM 638 C C . TRP A 1 85 ? -6.190 -1.312 0.270 1.00 91.81 85 TRP A C 1
ATOM 640 O O . TRP A 1 85 ? -6.924 -1.308 -0.722 1.00 91.81 85 TRP A O 1
ATOM 650 N N . ALA A 1 86 ? -4.878 -1.116 0.193 1.00 93.19 86 ALA A N 1
ATOM 651 C CA . ALA A 1 86 ? -4.159 -0.998 -1.060 1.00 93.19 86 ALA A CA 1
ATOM 652 C C . ALA A 1 86 ? -2.879 -1.837 -1.058 1.00 93.19 86 ALA A C 1
ATOM 654 O O . ALA A 1 86 ? -2.146 -1.866 -0.075 1.00 93.19 86 ALA A O 1
ATOM 655 N N . VAL A 1 87 ? -2.587 -2.470 -2.188 1.00 93.38 87 VAL A N 1
ATOM 656 C CA . VAL A 1 87 ? -1.268 -3.017 -2.507 1.00 93.38 87 VAL A CA 1
ATOM 657 C C . VAL A 1 87 ? -0.651 -2.101 -3.561 1.00 93.38 87 VAL A C 1
ATOM 659 O O . VAL A 1 87 ? -1.268 -1.838 -4.595 1.00 93.38 87 VAL A O 1
ATOM 662 N N . VAL A 1 88 ? 0.540 -1.576 -3.291 1.00 94.25 88 VAL A N 1
ATOM 663 C CA . VAL A 1 88 ? 1.273 -0.681 -4.193 1.00 94.25 88 VAL A CA 1
ATOM 664 C C . VAL A 1 88 ? 2.579 -1.353 -4.582 1.00 94.25 88 VAL A C 1
ATOM 666 O O . VAL A 1 88 ? 3.468 -1.520 -3.755 1.00 94.25 88 VAL A O 1
ATOM 669 N N . ASP A 1 89 ? 2.699 -1.733 -5.845 1.00 93.38 89 ASP A N 1
ATOM 670 C CA . ASP A 1 89 ? 3.824 -2.498 -6.364 1.00 93.38 89 ASP A CA 1
ATOM 671 C C . ASP A 1 89 ? 4.712 -1.632 -7.266 1.00 93.38 89 ASP A C 1
ATOM 673 O O . ASP A 1 89 ? 4.262 -1.077 -8.276 1.00 93.38 89 ASP A O 1
ATOM 677 N N . PHE A 1 90 ? 5.978 -1.491 -6.876 1.00 92.69 90 PHE A N 1
ATOM 678 C CA . PHE A 1 90 ? 6.967 -0.653 -7.545 1.00 92.69 90 PHE A CA 1
ATOM 679 C C . PHE A 1 90 ? 7.848 -1.477 -8.486 1.00 92.69 90 PHE A C 1
ATOM 681 O O . PHE A 1 90 ? 8.514 -2.424 -8.075 1.00 92.69 90 PHE A O 1
ATOM 688 N N . TYR A 1 91 ? 7.923 -1.064 -9.747 1.00 89.81 91 TYR A N 1
ATOM 689 C CA . TYR A 1 91 ? 8.698 -1.716 -10.795 1.00 89.81 91 TYR A CA 1
ATOM 690 C C . TYR A 1 91 ? 9.948 -0.927 -11.140 1.00 89.81 91 TYR A C 1
ATOM 692 O O . TYR A 1 91 ? 9.932 0.304 -11.263 1.00 89.81 91 TYR A O 1
ATOM 700 N N . THR A 1 92 ? 11.029 -1.667 -11.377 1.00 86.94 92 THR A N 1
ATOM 701 C CA . THR A 1 92 ? 12.206 -1.106 -12.035 1.00 86.94 92 THR A CA 1
ATOM 702 C C . THR A 1 92 ? 11.869 -0.699 -13.472 1.00 86.94 92 THR A C 1
ATOM 704 O O . THR A 1 92 ? 11.077 -1.392 -14.124 1.00 86.94 92 THR A O 1
ATOM 707 N N . PRO A 1 93 ? 12.510 0.362 -13.996 1.00 83.94 93 PRO A N 1
ATOM 708 C CA . PRO A 1 93 ? 12.283 0.815 -15.363 1.00 83.94 93 PRO A CA 1
ATOM 709 C C . PRO A 1 93 ? 12.433 -0.320 -16.385 1.00 83.94 93 PRO A C 1
ATOM 711 O O . PRO A 1 93 ? 13.413 -1.066 -16.347 1.00 83.94 93 PRO A O 1
ATOM 714 N N . GLY A 1 94 ? 11.476 -0.443 -17.306 1.00 80.25 94 GLY A N 1
ATOM 715 C CA . GLY A 1 94 ? 11.507 -1.410 -18.405 1.00 80.25 94 GLY A CA 1
ATOM 716 C C . GLY A 1 94 ? 10.998 -2.806 -18.047 1.00 80.25 94 GLY A C 1
ATOM 717 O O . GLY A 1 94 ? 10.934 -3.659 -18.931 1.00 80.25 94 GLY A O 1
ATOM 718 N N . ARG A 1 95 ? 10.627 -3.055 -16.783 1.00 79.88 95 ARG A N 1
ATOM 719 C CA . ARG A 1 95 ? 10.018 -4.328 -16.375 1.00 79.88 95 ARG A CA 1
ATOM 720 C C . ARG A 1 95 ? 8.506 -4.306 -16.575 1.00 79.88 95 ARG A C 1
ATOM 722 O O . ARG A 1 95 ? 7.975 -5.286 -17.085 1.00 79.88 95 ARG A O 1
ATOM 729 N N . GLY A 1 96 ? 7.859 -3.185 -16.231 1.00 70.56 96 GLY A N 1
ATOM 730 C CA . GLY A 1 96 ? 6.403 -3.010 -16.252 1.00 70.56 96 GLY A CA 1
ATOM 731 C C . GLY A 1 96 ? 5.634 -4.047 -15.411 1.00 70.56 96 GLY A C 1
ATOM 732 O O . GLY A 1 96 ? 6.173 -5.100 -15.066 1.00 70.56 96 GLY A O 1
ATOM 733 N N . PRO A 1 97 ? 4.367 -3.787 -15.050 1.00 72.50 97 PRO A N 1
ATOM 734 C CA . PRO A 1 97 ? 3.531 -4.833 -14.473 1.00 72.50 97 PRO A CA 1
ATOM 735 C C . PRO A 1 97 ? 3.308 -5.969 -15.487 1.00 72.50 97 PRO A C 1
ATOM 737 O O . PRO A 1 97 ? 3.260 -5.700 -16.695 1.00 72.50 97 PRO A O 1
ATOM 740 N N . PRO A 1 98 ? 3.141 -7.228 -15.036 1.00 68.06 98 PRO A N 1
ATOM 741 C CA . PRO A 1 98 ? 2.682 -8.299 -15.914 1.00 68.06 98 PRO A CA 1
ATOM 742 C C . PRO A 1 98 ? 1.351 -7.906 -16.576 1.00 68.06 98 PRO A C 1
ATOM 744 O O . PRO A 1 98 ? 0.601 -7.073 -16.055 1.00 68.06 98 PRO A O 1
ATOM 747 N N . ALA A 1 99 ? 1.070 -8.478 -17.753 1.00 61.72 99 ALA A N 1
ATOM 748 C CA . ALA A 1 99 ? -0.193 -8.251 -18.453 1.00 61.72 99 ALA A CA 1
ATOM 749 C C . ALA A 1 99 ? -1.354 -8.461 -17.470 1.00 61.72 99 ALA A C 1
ATOM 751 O O . ALA A 1 99 ? -1.388 -9.494 -16.809 1.00 61.72 99 ALA A O 1
ATOM 752 N N . ARG A 1 100 ? -2.214 -7.434 -17.351 1.00 58.44 100 ARG A N 1
ATOM 753 C CA . ARG A 1 100 ? -3.269 -7.270 -16.333 1.00 58.44 100 ARG A CA 1
ATOM 754 C C . ARG A 1 100 ? -3.760 -8.614 -15.794 1.00 58.44 100 ARG A C 1
ATOM 756 O O . ARG A 1 100 ? -4.493 -9.309 -16.487 1.00 58.44 100 ARG A O 1
ATOM 763 N N . GLU A 1 101 ? -3.362 -8.953 -14.572 1.00 54.34 101 GLU A N 1
ATOM 764 C CA . GLU A 1 101 ? -4.027 -10.037 -13.862 1.00 54.34 101 GLU A CA 1
ATOM 765 C C . GLU A 1 101 ? -5.435 -9.570 -13.505 1.00 54.34 101 GLU A C 1
ATOM 767 O O . GLU A 1 101 ? -5.618 -8.493 -12.922 1.00 54.34 101 GLU A O 1
ATOM 772 N N . ASP A 1 102 ? -6.418 -10.379 -13.892 1.00 51.03 102 ASP A N 1
ATOM 773 C CA . ASP A 1 102 ? -7.800 -10.223 -13.471 1.00 51.03 102 ASP A CA 1
ATOM 774 C C . ASP A 1 102 ? -7.827 -10.334 -11.949 1.00 51.03 102 ASP A C 1
ATOM 776 O O . ASP A 1 102 ? -7.663 -11.412 -11.374 1.00 51.03 102 ASP A O 1
ATOM 780 N N . SER A 1 103 ? -7.970 -9.194 -11.275 1.00 46.88 103 SER A N 1
ATOM 781 C CA . SER A 1 103 ? -8.094 -9.195 -9.827 1.00 46.88 103 SER A CA 1
ATOM 782 C C . SER A 1 103 ? -9.565 -9.436 -9.500 1.00 46.88 103 SER A C 1
ATOM 784 O O . SER A 1 103 ? -10.403 -8.609 -9.882 1.00 46.88 103 SER A O 1
ATOM 786 N N . PRO A 1 104 ? -9.916 -10.555 -8.836 1.00 47.72 104 PRO A N 1
ATOM 787 C CA . PRO A 1 104 ? -11.296 -10.817 -8.465 1.00 47.72 104 PRO A CA 1
ATOM 788 C C . PRO A 1 104 ? -11.815 -9.667 -7.605 1.00 47.72 104 PRO A C 1
ATOM 790 O O . PRO A 1 104 ? -11.051 -9.038 -6.877 1.00 47.72 104 PRO A O 1
ATOM 793 N N . THR A 1 105 ? -13.115 -9.400 -7.715 1.00 50.59 105 THR A N 1
ATOM 794 C CA . THR A 1 105 ? -13.892 -8.384 -6.991 1.00 50.59 105 THR A CA 1
ATOM 795 C C . THR A 1 105 ? -13.500 -8.275 -5.516 1.00 50.59 105 THR A C 1
ATOM 797 O O . THR A 1 105 ? -14.087 -8.903 -4.636 1.00 50.59 105 THR A O 1
ATOM 800 N N . LEU A 1 106 ? -12.491 -7.462 -5.240 1.00 54.75 106 LEU A N 1
ATOM 801 C CA . LEU A 1 106 ? -11.994 -7.171 -3.911 1.00 54.75 106 LEU A CA 1
ATOM 802 C C . LEU A 1 106 ? -12.239 -5.692 -3.656 1.00 54.75 106 LEU A C 1
ATOM 804 O O . LEU A 1 106 ? -11.957 -4.857 -4.511 1.00 54.75 106 LEU A O 1
ATOM 808 N N . GLN A 1 107 ? -12.729 -5.355 -2.466 1.00 67.88 107 GLN A N 1
ATOM 809 C CA . GLN A 1 107 ? -12.905 -3.965 -2.018 1.00 67.88 107 GLN A CA 1
ATOM 810 C C . GLN A 1 107 ? -11.574 -3.193 -1.864 1.00 67.88 107 GLN A C 1
ATOM 812 O O . GLN A 1 107 ? -11.577 -2.055 -1.404 1.00 67.88 107 GLN A O 1
ATOM 817 N N . GLY A 1 108 ? -10.443 -3.794 -2.244 1.00 79.00 108 GLY A N 1
ATOM 818 C CA . GLY A 1 108 ? -9.124 -3.180 -2.217 1.00 79.00 108 GLY A CA 1
ATOM 819 C C . GLY A 1 108 ? -8.702 -2.517 -3.521 1.00 79.00 108 GLY A C 1
ATOM 820 O O . GLY A 1 108 ? -9.388 -2.541 -4.547 1.00 79.00 108 GLY A O 1
ATOM 821 N N . HIS A 1 109 ? -7.523 -1.913 -3.480 1.00 87.88 109 HIS A N 1
ATOM 822 C CA . HIS A 1 109 ? -6.899 -1.275 -4.629 1.00 87.88 109 HIS A CA 1
ATOM 823 C C . HIS A 1 109 ? -5.524 -1.874 -4.904 1.00 87.88 109 HIS A C 1
ATOM 825 O O . HIS A 1 109 ? -4.709 -2.015 -4.002 1.00 87.88 109 HIS A O 1
ATOM 831 N N . LEU A 1 110 ? -5.249 -2.184 -6.166 1.00 89.50 110 LEU A N 1
ATOM 832 C CA . LEU A 1 110 ? -3.925 -2.591 -6.619 1.00 89.50 110 LEU A CA 1
ATOM 833 C C . LEU A 1 110 ? -3.366 -1.495 -7.519 1.00 89.50 110 LEU A C 1
ATOM 835 O O . LEU A 1 110 ? -4.003 -1.118 -8.505 1.00 89.50 110 LEU A O 1
ATOM 839 N N . PHE A 1 111 ? -2.198 -0.973 -7.168 1.00 90.75 111 PHE A N 1
ATOM 840 C CA . PHE A 1 111 ? -1.494 0.035 -7.946 1.00 90.75 111 PHE A CA 1
ATOM 841 C C . PHE A 1 111 ? -0.147 -0.507 -8.395 1.00 90.75 111 PHE A C 1
ATOM 843 O O . PHE A 1 111 ? 0.603 -1.049 -7.592 1.00 90.75 111 PHE A O 1
ATOM 850 N N . TYR A 1 112 ? 0.166 -0.296 -9.665 1.00 91.00 112 TYR A N 1
ATOM 851 C CA . TYR A 1 112 ? 1.471 -0.580 -10.240 1.00 91.00 112 TYR A CA 1
ATOM 852 C C . TYR A 1 112 ? 2.151 0.741 -10.574 1.00 91.00 112 TYR A C 1
ATOM 854 O O . TYR A 1 112 ? 1.548 1.597 -11.229 1.00 91.00 112 TYR A O 1
ATOM 862 N N . ILE A 1 113 ? 3.391 0.909 -10.126 1.00 91.75 113 ILE A N 1
ATOM 863 C CA . ILE A 1 113 ? 4.179 2.122 -10.336 1.00 91.75 113 ILE A CA 1
ATOM 864 C C . ILE A 1 113 ? 5.490 1.726 -10.998 1.00 91.75 113 ILE A C 1
ATOM 866 O O . ILE A 1 113 ? 6.321 1.079 -10.377 1.00 91.75 113 ILE A O 1
ATOM 870 N N . GLU A 1 114 ? 5.702 2.126 -12.248 1.00 92.06 114 GLU A N 1
ATOM 871 C CA . GLU A 1 114 ? 6.993 1.957 -12.921 1.00 92.06 114 GLU A CA 1
ATOM 872 C C . GLU A 1 114 ? 7.700 3.303 -12.991 1.00 92.06 114 GLU A C 1
ATOM 874 O O . GLU A 1 114 ? 7.197 4.243 -13.611 1.00 92.06 114 GLU A O 1
ATOM 879 N N . PHE A 1 115 ? 8.885 3.383 -12.392 1.00 87.94 115 PHE A N 1
ATOM 880 C CA . PHE A 1 115 ? 9.716 4.575 -12.494 1.00 87.94 115 PHE A CA 1
ATOM 881 C C . PHE A 1 115 ? 10.395 4.673 -13.861 1.00 87.94 115 PHE A C 1
ATOM 883 O O . PHE A 1 115 ? 10.776 3.677 -14.472 1.00 87.94 115 PHE A O 1
ATOM 890 N N . LYS A 1 116 ? 10.581 5.907 -14.321 1.00 87.12 116 LYS A N 1
ATOM 891 C CA . LYS A 1 116 ? 11.224 6.278 -15.582 1.00 87.12 116 LYS A CA 1
ATOM 892 C C . LYS A 1 116 ? 12.238 7.388 -15.345 1.00 87.12 116 LYS A C 1
ATOM 894 O O . LYS A 1 116 ? 12.283 7.976 -14.265 1.00 87.12 116 LYS A O 1
ATOM 899 N N . ASP A 1 117 ? 13.070 7.641 -16.354 1.00 87.31 117 ASP A N 1
ATOM 900 C CA . ASP A 1 117 ? 13.965 8.801 -16.405 1.00 87.31 117 ASP A CA 1
ATOM 901 C C . ASP A 1 117 ? 14.810 8.967 -15.130 1.00 87.31 117 ASP A C 1
ATOM 903 O O . ASP A 1 117 ? 14.857 10.041 -14.544 1.00 87.31 117 ASP A O 1
ATOM 907 N N . ALA A 1 118 ? 15.426 7.878 -14.650 1.00 84.50 118 ALA A N 1
ATOM 908 C CA . ALA A 1 118 ? 16.170 7.849 -13.385 1.00 84.50 118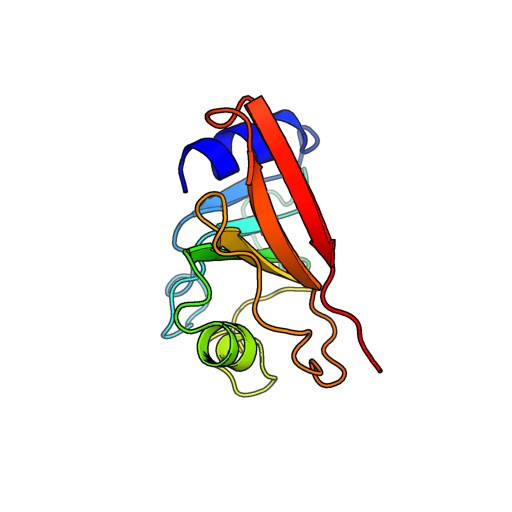 ALA A CA 1
ATOM 909 C C . ALA A 1 118 ? 15.348 8.330 -12.167 1.00 84.50 118 ALA A C 1
ATOM 911 O O . ALA A 1 118 ? 15.836 9.096 -11.341 1.00 84.50 118 ALA A O 1
ATOM 912 N N . PHE A 1 119 ? 14.113 7.830 -12.041 1.00 82.19 119 PHE A N 1
ATOM 913 C CA . PHE A 1 11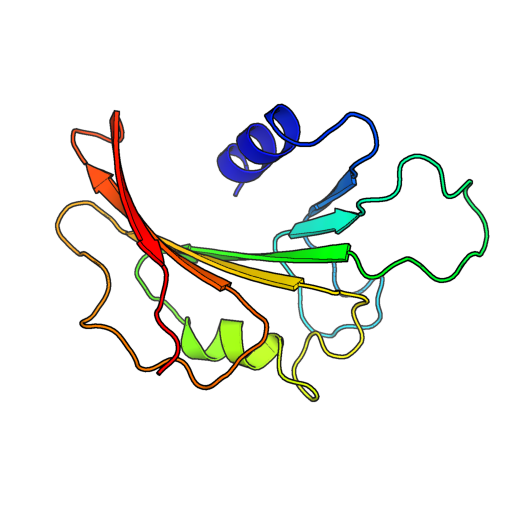9 ? 13.169 8.131 -10.954 1.00 82.19 119 PHE A CA 1
ATOM 914 C C . PHE A 1 119 ? 12.599 9.562 -10.971 1.00 82.19 119 PHE A C 1
ATOM 916 O O . PHE A 1 119 ? 12.046 10.010 -9.969 1.00 82.19 119 PHE A O 1
ATOM 923 N N . LEU A 1 120 ? 12.687 10.272 -12.102 1.00 86.31 120 LEU A N 1
ATOM 924 C CA . LEU A 1 120 ? 12.113 11.617 -12.261 1.00 86.31 120 LEU A CA 1
ATOM 925 C C . LEU A 1 120 ? 10.643 11.607 -12.690 1.00 86.31 120 LEU A C 1
ATOM 927 O O . LEU A 1 120 ? 9.936 12.599 -12.517 1.00 86.31 120 LEU A O 1
ATOM 931 N N . SER A 1 121 ? 10.175 10.500 -13.258 1.00 89.19 121 SER A N 1
ATOM 932 C CA . SER A 1 121 ? 8.788 10.324 -13.675 1.00 89.19 121 SER A CA 1
ATOM 933 C C . SER A 1 121 ? 8.326 8.896 -13.380 1.00 89.19 121 SER A C 1
ATOM 935 O O . SER A 1 121 ? 9.137 8.011 -13.085 1.00 89.19 121 SER A O 1
ATOM 937 N N . ALA A 1 122 ? 7.014 8.662 -13.414 1.00 90.31 122 ALA A N 1
ATOM 938 C CA . ALA A 1 122 ? 6.459 7.328 -13.240 1.00 90.31 122 ALA A CA 1
ATOM 939 C C . ALA A 1 122 ? 5.220 7.114 -14.107 1.00 90.31 122 ALA A C 1
ATOM 941 O O . ALA A 1 122 ? 4.386 8.007 -14.268 1.00 90.31 122 ALA A O 1
ATOM 942 N N . ASN A 1 123 ? 5.084 5.897 -14.624 1.00 90.12 123 ASN A N 1
ATOM 943 C CA . ASN A 1 123 ? 3.800 5.389 -15.072 1.00 90.12 123 ASN A CA 1
ATOM 944 C C . ASN A 1 123 ? 3.041 4.841 -13.863 1.00 90.12 123 ASN A C 1
ATOM 946 O O . ASN A 1 123 ? 3.622 4.131 -13.040 1.00 90.12 123 ASN A O 1
ATOM 950 N N . VAL A 1 124 ? 1.740 5.112 -13.796 1.00 89.38 124 VAL A N 1
ATOM 951 C CA . VAL A 1 124 ? 0.866 4.572 -12.753 1.00 89.38 124 VAL A CA 1
ATOM 952 C C . VAL A 1 124 ? -0.305 3.858 -13.407 1.00 89.38 124 VAL A C 1
ATOM 954 O O . VAL A 1 124 ? -1.014 4.439 -14.230 1.00 89.38 124 VAL A O 1
ATOM 957 N N . TRP A 1 125 ? -0.533 2.610 -13.011 1.00 88.00 125 TRP A N 1
ATOM 958 C CA . TRP A 1 125 ? -1.697 1.834 -13.424 1.00 88.00 125 TRP A CA 1
ATOM 959 C C . TRP A 1 125 ? -2.477 1.375 -12.204 1.00 88.00 125 TRP A C 1
ATOM 961 O O . TRP A 1 125 ? -1.901 0.941 -11.210 1.00 88.00 125 TRP A O 1
ATOM 971 N N . LYS A 1 126 ? -3.804 1.427 -12.303 1.00 85.06 126 LYS A N 1
ATOM 972 C CA . LYS A 1 126 ? -4.700 0.780 -11.347 1.00 85.06 126 LYS A CA 1
ATOM 973 C C . LYS A 1 126 ? -5.090 -0.592 -11.901 1.00 85.06 126 LYS A C 1
ATOM 975 O O . LYS A 1 126 ? -5.541 -0.676 -13.047 1.00 85.06 126 LYS A O 1
ATOM 980 N N . GLY A 1 127 ? -4.917 -1.646 -11.106 1.00 74.81 127 GLY A N 1
ATOM 981 C CA . GLY A 1 127 ? -5.468 -2.969 -11.399 1.00 74.81 127 GLY A CA 1
ATOM 982 C C . GLY A 1 127 ? -6.976 -2.852 -11.622 1.00 74.81 127 GLY A C 1
ATOM 983 O O . GLY A 1 127 ? -7.661 -2.143 -10.883 1.00 74.81 127 GLY A O 1
ATOM 984 N N . THR A 1 128 ? -7.482 -3.451 -12.697 1.00 59.41 128 THR A N 1
ATOM 985 C CA . THR A 1 128 ? -8.895 -3.328 -13.078 1.00 59.41 128 THR A CA 1
ATOM 986 C C . THR A 1 128 ? -9.684 -4.489 -12.481 1.00 59.41 128 THR A C 1
ATOM 988 O O . THR A 1 128 ? -9.224 -5.625 -12.526 1.00 59.41 128 THR A O 1
ATOM 991 N N . GLN A 1 129 ? -10.854 -4.185 -11.917 1.00 50.75 129 GLN A N 1
ATOM 992 C CA . GLN A 1 129 ? -11.904 -5.171 -11.664 1.00 50.75 129 GLN A CA 1
ATOM 993 C C . GLN A 1 129 ? -12.606 -5.433 -13.004 1.00 50.75 129 GLN A C 1
ATOM 995 O O . GLN A 1 129 ? -12.938 -4.464 -13.695 1.00 50.75 129 GLN A O 1
ATOM 1000 N N . LEU A 1 130 ? -12.799 -6.699 -13.377 1.00 34.50 130 LEU A N 1
ATOM 1001 C CA . LEU A 1 130 ? -13.775 -7.096 -14.398 1.00 34.50 130 LEU A CA 1
ATOM 1002 C C . LEU A 1 130 ? -15.063 -7.555 -13.713 1.00 34.50 130 LEU A C 1
ATOM 1004 O O . LEU A 1 130 ? -14.954 -8.277 -12.695 1.00 34.50 130 LEU A O 1
#

Foldseek 3Di:
DVVVVVVCVVPQDQQKDKDAQDAVVLVFPGTFRIWMQNGRDPDPDDDDRAQTETEHEAELPPCPVVVLQLPPCPHRCVSHRHPEYEYEYEYEAPSFDDDQDADEDDRYWYKYWYADDVNPDIDIDIRDHD

Radius of gyration: 15.53 Å; Cα contacts (8 Å, |Δi|>4): 243; chains: 1; bounding box: 31×32×44 Å

Sequence (130 aa):
QMEWYKSAASFLHTGARIAPDVGAVFGSSGRVDFWISLQPEAEAGLAEAAPGWAVELLCNGEGVAEHIARFARDGRYASMPHSQWAVVDFYTPGRGPPAREDSPTLQGHLFYIEFKDAFLSANVWKGTQL

pLDDT: mean 81.2, std 14.67, range [34.5, 95.62]